Protein AF-A0AAU8GY53-F1 (afdb_monomer_lite)

Foldseek 3Di:
DDPVVVVVLQVVQQDQVVCCVPANNDHPSVDPFGKRKDWDADPPRPDIDIDIDTPD

Secondary structure (DSSP, 8-state):
--HHHHHHHHHHTT-TTTTHHHH-SSSTT--SS-EEEEEEE-GGG--EEEEEEE--

Radius of gyration: 12.57 Å; chains: 1; bounding box: 33×29×26 Å

InterPro domains:
  IPR012338 Beta-lactamase/transpeptidase-like [G3DSA:3.40.710.10] (1-54)
  IPR012338 Beta-lactamase/transpeptidase-like [SSF56601] (1-52)

Sequence (56 aa):
MKEESAFIVSSIISDREARSETFGLENPLSTRFWTAVKTGTSKDMRDNWCVGKSYI

pLDDT: mean 94.48, std 4.29, range [73.81, 97.75]

Structure (mmCIF, N/CA/C/O backbone):
data_AF-A0AAU8GY53-F1
#
_entry.id   AF-A0AAU8GY53-F1
#
loop_
_atom_site.group_PDB
_atom_site.id
_atom_site.type_symbol
_atom_site.label_atom_id
_atom_site.label_alt_id
_atom_site.label_comp_id
_atom_site.label_asym_id
_atom_site.label_entity_id
_atom_site.label_seq_id
_atom_site.pdbx_PDB_ins_code
_atom_site.Cartn_x
_atom_site.Cartn_y
_atom_site.Cartn_z
_atom_site.occupancy
_atom_site.B_iso_or_equiv
_atom_site.auth_seq_id
_atom_site.auth_comp_id
_atom_site.auth_asym_id
_atom_site.auth_atom_id
_atom_site.pdbx_PDB_model_num
ATOM 1 N N . MET A 1 1 ? -9.515 16.594 9.147 1.00 73.81 1 MET A N 1
ATOM 2 C CA . MET A 1 1 ? -10.133 15.812 8.053 1.00 73.81 1 MET A CA 1
ATOM 3 C C . MET A 1 1 ? -11.558 15.502 8.465 1.00 73.81 1 MET A C 1
ATOM 5 O O . MET A 1 1 ? -11.753 15.217 9.639 1.00 73.81 1 MET A O 1
ATOM 9 N N . LYS A 1 2 ? -12.533 15.622 7.558 1.00 96.00 2 LYS A N 1
ATOM 10 C CA . LYS A 1 2 ? -13.903 15.186 7.851 1.00 96.00 2 LYS A CA 1
ATOM 11 C C . LYS A 1 2 ? -13.968 13.658 7.853 1.00 96.00 2 LYS A C 1
ATOM 13 O O . LYS A 1 2 ? -13.188 13.020 7.143 1.00 96.00 2 LYS A O 1
ATOM 18 N N . GLU A 1 3 ? -14.859 13.090 8.651 1.00 95.50 3 GLU A N 1
ATOM 19 C CA . GLU A 1 3 ? -14.979 11.63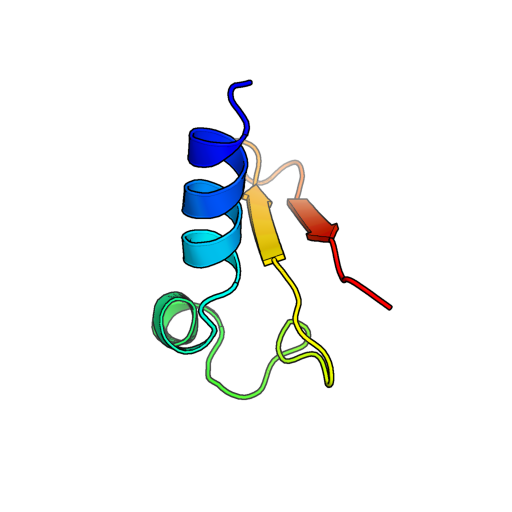8 8.809 1.00 95.50 3 GLU A CA 1
ATOM 20 C C . GLU A 1 3 ? -15.294 10.949 7.476 1.00 95.50 3 GLU A C 1
ATOM 22 O O . GLU A 1 3 ? -14.667 9.951 7.125 1.00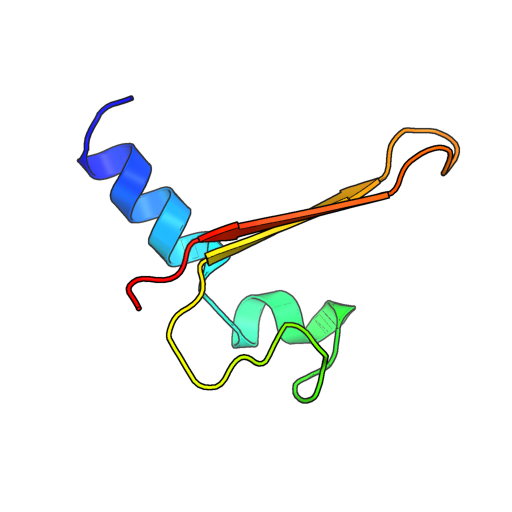 95.50 3 GLU A O 1
ATOM 27 N N . GLU A 1 4 ? -16.153 11.558 6.660 1.00 97.62 4 GLU A N 1
ATOM 28 C CA . GLU A 1 4 ? -16.549 11.033 5.354 1.00 97.62 4 GLU A CA 1
ATOM 29 C C . GLU A 1 4 ? -15.355 10.967 4.394 1.00 97.62 4 GLU A C 1
ATOM 31 O O . GLU A 1 4 ? -15.185 9.999 3.656 1.00 97.62 4 GLU A O 1
ATOM 36 N N . SER A 1 5 ? -14.473 11.972 4.432 1.00 97.75 5 SER A N 1
ATOM 37 C CA . SER A 1 5 ? -13.250 11.971 3.624 1.00 97.75 5 SER A CA 1
ATOM 38 C C . SER A 1 5 ? -12.299 10.853 4.052 1.00 97.75 5 SER A C 1
ATOM 40 O O . SER A 1 5 ? -11.725 10.176 3.201 1.00 97.75 5 SER A O 1
ATOM 42 N N . ALA A 1 6 ? -12.149 10.637 5.362 1.00 95.19 6 ALA A N 1
ATOM 43 C CA . ALA A 1 6 ? -11.312 9.568 5.899 1.00 95.19 6 ALA A CA 1
ATOM 44 C C . ALA A 1 6 ? -11.833 8.186 5.484 1.00 95.19 6 ALA A C 1
ATOM 46 O O . ALA A 1 6 ? -11.048 7.313 5.104 1.00 95.19 6 ALA A O 1
ATOM 47 N N . PHE A 1 7 ? -13.156 8.015 5.530 1.00 95.06 7 PHE A N 1
ATOM 48 C CA . PHE A 1 7 ? -13.839 6.795 5.124 1.00 95.06 7 PHE A CA 1
ATOM 49 C C . PHE A 1 7 ? -13.618 6.489 3.640 1.00 95.06 7 PHE A C 1
ATOM 51 O O . PHE A 1 7 ? -13.169 5.393 3.305 1.00 95.06 7 PHE A O 1
ATOM 58 N N . ILE A 1 8 ? -13.843 7.469 2.757 1.00 97.25 8 ILE A N 1
ATOM 59 C CA . ILE A 1 8 ? -13.656 7.2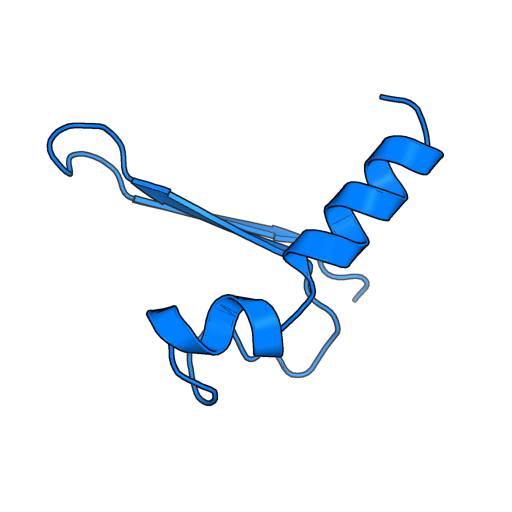97 1.308 1.00 97.25 8 ILE A CA 1
ATOM 60 C C . ILE A 1 8 ? -12.204 6.931 0.985 1.00 97.25 8 ILE A C 1
ATOM 62 O O . ILE A 1 8 ? -11.959 5.972 0.257 1.00 97.25 8 ILE A O 1
ATOM 66 N N . VAL A 1 9 ? -11.229 7.646 1.557 1.00 96.38 9 VAL A N 1
ATOM 67 C CA . VAL A 1 9 ? -9.806 7.353 1.318 1.00 96.38 9 VAL A CA 1
ATOM 68 C C . VAL A 1 9 ? -9.450 5.948 1.798 1.00 96.38 9 VAL A C 1
ATOM 70 O O . VAL A 1 9 ? -8.802 5.207 1.064 1.00 96.38 9 VAL A O 1
ATOM 73 N N . SER A 1 10 ? -9.900 5.566 2.996 1.00 95.94 10 SER A N 1
ATOM 74 C CA . SER A 1 10 ? -9.654 4.233 3.558 1.00 95.94 10 SER A CA 1
ATOM 75 C C . SER A 1 10 ? -10.262 3.130 2.695 1.00 95.94 10 SER A C 1
ATOM 77 O O . SER A 1 10 ? -9.620 2.105 2.489 1.00 95.94 10 SER A O 1
ATOM 79 N N . SER A 1 11 ? -11.463 3.356 2.151 1.00 96.31 11 SER A N 1
ATOM 80 C CA . SER A 1 11 ? -12.111 2.439 1.214 1.00 96.31 11 SER A CA 1
ATOM 81 C C . SER A 1 11 ? -11.261 2.247 -0.044 1.00 96.31 11 SER A C 1
ATOM 83 O O . SER A 1 11 ? -10.911 1.109 -0.353 1.00 96.31 11 SER A O 1
ATOM 85 N N . ILE A 1 12 ? -10.831 3.339 -0.689 1.00 97.06 12 ILE A N 1
ATOM 86 C CA . ILE A 1 12 ? -10.010 3.300 -1.911 1.00 97.06 12 ILE A CA 1
ATOM 87 C C . ILE A 1 12 ? -8.707 2.528 -1.681 1.00 97.06 12 ILE A C 1
ATOM 89 O O . ILE A 1 12 ? -8.373 1.629 -2.444 1.00 97.06 12 ILE A O 1
ATOM 93 N N . ILE A 1 13 ? -7.961 2.854 -0.621 1.00 96.69 13 ILE A N 1
ATOM 94 C CA . ILE A 1 13 ? -6.631 2.262 -0.399 1.00 96.69 13 ILE A CA 1
ATOM 95 C C . ILE A 1 13 ? -6.676 0.876 0.269 1.00 96.69 13 ILE A C 1
ATOM 97 O O . ILE A 1 13 ? -5.625 0.301 0.556 1.00 96.69 13 ILE A O 1
ATOM 101 N N . SER A 1 14 ? -7.871 0.346 0.542 1.00 96.44 14 SER A N 1
ATOM 102 C CA . SER A 1 14 ? -8.067 -1.029 1.023 1.00 96.44 14 SER A CA 1
ATOM 103 C C . SER A 1 14 ? -8.385 -2.031 -0.088 1.00 96.44 14 SER A C 1
ATOM 105 O O . SER A 1 14 ? -8.315 -3.239 0.138 1.00 96.44 14 SER A O 1
ATOM 107 N N . ASP A 1 15 ? -8.697 -1.549 -1.295 1.00 95.81 15 ASP A N 1
ATOM 108 C CA . ASP A 1 15 ? -9.045 -2.394 -2.433 1.00 95.81 15 ASP A CA 1
ATOM 109 C C . ASP A 1 15 ? -7.820 -3.188 -2.932 1.00 95.81 15 ASP A C 1
ATOM 111 O O . ASP A 1 15 ? -6.806 -2.635 -3.372 1.00 95.81 15 ASP A O 1
ATOM 115 N N . ARG A 1 16 ? -7.897 -4.520 -2.821 1.00 94.19 16 ARG A N 1
ATOM 116 C CA . ARG A 1 16 ? -6.839 -5.443 -3.255 1.00 94.19 16 ARG A CA 1
ATOM 117 C C . ARG A 1 16 ? -6.808 -5.630 -4.767 1.00 94.19 16 ARG A C 1
ATOM 119 O O . ARG A 1 16 ? -5.715 -5.767 -5.315 1.00 94.19 16 ARG A O 1
ATOM 126 N N . GLU A 1 17 ? -7.960 -5.614 -5.420 1.00 94.62 17 GLU A N 1
ATOM 127 C CA . GLU A 1 17 ? -8.052 -5.789 -6.867 1.00 94.62 17 GLU A CA 1
ATOM 128 C C . GLU A 1 17 ? -7.469 -4.566 -7.573 1.00 94.62 17 GLU A C 1
ATOM 130 O O . GLU A 1 17 ? -6.634 -4.711 -8.466 1.00 94.62 17 GLU A O 1
ATOM 135 N N . ALA A 1 18 ? -7.778 -3.363 -7.077 1.00 95.06 18 ALA A N 1
ATOM 136 C CA . ALA A 1 18 ? -7.272 -2.107 -7.634 1.00 95.06 18 ALA A CA 1
ATOM 137 C C . ALA A 1 18 ? -5.735 -1.997 -7.641 1.00 95.06 18 ALA A C 1
ATOM 139 O O . ALA A 1 18 ? -5.164 -1.298 -8.474 1.00 95.06 18 ALA A O 1
ATOM 140 N N . ARG A 1 19 ? -5.038 -2.678 -6.721 1.00 93.50 19 ARG A N 1
ATOM 141 C CA . ARG A 1 19 ? -3.563 -2.669 -6.645 1.00 93.50 19 ARG A CA 1
ATOM 142 C C . ARG A 1 19 ? -2.897 -3.888 -7.295 1.00 93.50 19 ARG A C 1
ATOM 144 O O . ARG A 1 19 ? -1.664 -3.957 -7.332 1.00 93.50 19 ARG A O 1
ATOM 151 N N . SER A 1 20 ? -3.682 -4.853 -7.773 1.00 95.06 20 SER A N 1
ATOM 152 C CA . SER A 1 20 ? -3.177 -6.121 -8.312 1.00 95.06 20 SER A CA 1
ATOM 153 C C . SER A 1 20 ? -2.319 -5.933 -9.566 1.00 95.06 20 SER A C 1
ATOM 155 O O . SER A 1 20 ? -1.354 -6.667 -9.747 1.00 95.06 20 SER A O 1
ATOM 157 N N . GLU A 1 21 ? -2.581 -4.901 -10.372 1.00 95.31 21 GLU A N 1
ATOM 158 C CA . GLU A 1 21 ? -1.794 -4.601 -11.576 1.00 95.31 21 GLU A CA 1
ATOM 159 C C . GLU A 1 21 ? -0.313 -4.333 -11.270 1.00 95.31 21 GLU A C 1
ATOM 161 O O . GLU A 1 21 ? 0.561 -4.671 -12.062 1.00 95.31 21 GLU A O 1
ATOM 166 N N . THR A 1 22 ? -0.011 -3.743 -10.108 1.00 93.62 22 THR A N 1
ATOM 167 C CA . THR A 1 22 ? 1.369 -3.421 -9.712 1.00 93.62 22 THR A CA 1
ATOM 168 C C . THR A 1 22 ? 2.020 -4.536 -8.895 1.00 93.62 22 THR A C 1
ATOM 170 O O . THR A 1 22 ? 3.211 -4.793 -9.046 1.00 93.62 22 THR A O 1
ATOM 173 N N . PHE A 1 23 ? 1.267 -5.188 -8.004 1.00 94.00 23 PHE A N 1
ATOM 174 C CA . PHE A 1 23 ? 1.833 -6.118 -7.017 1.00 94.00 23 PHE A CA 1
ATOM 175 C C . PHE A 1 23 ? 1.467 -7.588 -7.256 1.00 94.00 23 PHE A C 1
ATOM 177 O O . PHE A 1 23 ? 1.943 -8.453 -6.526 1.00 94.00 23 PHE A O 1
ATOM 184 N N . GLY A 1 24 ? 0.607 -7.889 -8.229 1.00 95.50 24 GLY A N 1
ATOM 185 C CA . GLY A 1 24 ? -0.066 -9.183 -8.343 1.00 95.50 24 GLY A CA 1
ATOM 186 C C . GLY A 1 24 ? -1.113 -9.394 -7.243 1.00 95.50 24 GLY A C 1
ATOM 187 O O . GLY A 1 24 ? -1.267 -8.573 -6.337 1.00 95.50 24 GLY A O 1
ATOM 188 N N . LEU A 1 25 ? -1.839 -10.512 -7.296 1.00 93.25 25 LEU A N 1
ATOM 189 C CA . LEU A 1 25 ? -2.816 -10.861 -6.256 1.00 93.25 25 LEU A CA 1
ATOM 190 C C . LEU A 1 25 ? -2.131 -11.391 -4.990 1.00 93.25 25 LEU A C 1
ATOM 192 O O . LEU A 1 25 ? -2.506 -11.000 -3.886 1.00 93.25 25 LEU A O 1
ATOM 196 N N . GLU A 1 26 ? -1.111 -12.233 -5.136 1.00 93.75 26 GLU A N 1
ATOM 197 C CA . GLU A 1 26 ? -0.367 -12.841 -4.028 1.00 93.75 26 GLU A CA 1
ATOM 198 C C . GLU A 1 26 ? 0.920 -12.053 -3.754 1.00 93.75 26 GLU A C 1
ATOM 200 O O . GLU A 1 26 ? 1.921 -12.194 -4.452 1.00 93.75 26 GLU A O 1
ATOM 205 N N . ASN A 1 27 ? 0.882 -11.184 -2.742 1.00 92.94 27 ASN A N 1
ATOM 206 C CA . ASN A 1 27 ? 1.995 -10.311 -2.364 1.00 92.94 27 ASN A CA 1
ATOM 207 C C . ASN A 1 27 ? 1.983 -10.011 -0.853 1.00 92.94 27 ASN A C 1
ATOM 209 O O . ASN A 1 27 ? 0.973 -10.263 -0.194 1.00 92.94 27 ASN A O 1
ATOM 213 N N . PRO A 1 28 ? 3.050 -9.413 -0.287 1.00 93.25 28 PRO A N 1
ATOM 214 C CA . PRO A 1 28 ? 3.115 -9.093 1.144 1.00 93.25 28 PRO A CA 1
ATOM 215 C C . PRO A 1 28 ? 2.018 -8.151 1.670 1.00 93.25 28 PRO A C 1
ATOM 217 O O . PRO A 1 28 ? 1.778 -8.113 2.872 1.00 93.25 28 PRO A O 1
ATOM 220 N N . LEU A 1 29 ? 1.336 -7.399 0.799 1.00 93.94 29 LEU A N 1
ATOM 221 C CA . LEU A 1 29 ? 0.197 -6.548 1.164 1.00 93.94 29 LEU A CA 1
ATOM 222 C C . LEU A 1 29 ? -1.130 -7.331 1.179 1.00 93.94 29 LEU A C 1
ATOM 224 O O . LEU A 1 29 ? -2.167 -6.782 1.549 1.00 93.94 29 LEU A O 1
ATOM 228 N N . SER A 1 30 ? -1.152 -8.593 0.732 1.00 93.25 30 SER A N 1
ATOM 229 C CA . SER A 1 30 ? -2.318 -9.487 0.789 1.00 93.25 30 SER A CA 1
ATOM 230 C C . SER A 1 30 ? -2.497 -10.052 2.201 1.00 93.25 30 SER A C 1
ATOM 232 O O . SER A 1 30 ? -2.351 -11.248 2.457 1.00 93.25 30 SER A O 1
ATOM 234 N N . THR A 1 31 ? -2.767 -9.155 3.146 1.00 92.56 31 THR A N 1
ATOM 235 C CA . THR A 1 31 ? -2.962 -9.483 4.557 1.00 92.56 31 THR A CA 1
ATOM 236 C C . THR A 1 31 ? -4.217 -10.328 4.771 1.00 92.56 31 THR A C 1
ATOM 238 O O . THR A 1 31 ? -5.178 -10.257 4.010 1.00 92.56 31 THR A O 1
ATOM 241 N N . ARG A 1 32 ? -4.239 -11.105 5.860 1.00 91.75 32 ARG A N 1
ATOM 242 C CA . ARG A 1 32 ? -5.386 -11.962 6.229 1.00 91.75 32 ARG A CA 1
ATOM 243 C C . ARG A 1 32 ? -6.577 -11.203 6.822 1.00 91.75 32 ARG A C 1
ATOM 245 O O . ARG A 1 32 ? -7.621 -11.793 7.068 1.00 91.75 32 ARG A O 1
ATOM 252 N N . PHE A 1 33 ? -6.399 -9.921 7.090 1.00 92.56 33 PHE A N 1
ATOM 253 C CA . PHE A 1 33 ? -7.388 -9.013 7.655 1.00 92.56 33 PHE A CA 1
ATOM 254 C C . PHE A 1 33 ? -7.501 -7.783 6.762 1.00 92.56 33 PHE A C 1
ATOM 256 O O . PHE A 1 33 ? -6.637 -7.538 5.912 1.00 92.56 33 PHE A O 1
ATOM 263 N N . TRP A 1 34 ? -8.573 -7.019 6.963 1.00 94.50 34 TRP A N 1
ATOM 264 C CA . TRP A 1 34 ? -8.765 -5.757 6.267 1.00 94.50 34 TRP A CA 1
ATOM 265 C C . TRP A 1 34 ? -7.596 -4.814 6.563 1.00 94.50 34 TRP A C 1
ATOM 267 O O . TRP A 1 34 ? -7.272 -4.571 7.729 1.00 94.50 34 TRP A O 1
ATOM 277 N N . THR A 1 35 ? -7.002 -4.278 5.499 1.00 95.81 35 THR A N 1
ATOM 278 C CA . THR A 1 35 ? -5.857 -3.373 5.570 1.00 95.81 35 THR A CA 1
ATOM 279 C C . THR A 1 35 ? -6.005 -2.285 4.520 1.00 95.81 35 THR A C 1
ATOM 281 O O . THR A 1 35 ? -6.118 -2.576 3.332 1.00 95.81 35 THR A O 1
ATOM 284 N N . ALA A 1 36 ? -5.942 -1.033 4.958 1.00 96.88 36 ALA A N 1
ATOM 285 C CA . ALA A 1 36 ? -5.764 0.134 4.104 1.00 96.88 36 ALA A CA 1
ATOM 286 C C . ALA A 1 36 ? -4.269 0.462 4.028 1.00 96.88 36 ALA A C 1
ATOM 288 O O . ALA A 1 36 ? -3.650 0.692 5.070 1.00 96.88 36 ALA A O 1
ATOM 289 N N . VAL A 1 37 ? -3.673 0.481 2.831 1.00 96.69 37 VAL A N 1
ATOM 290 C CA . VAL A 1 37 ? -2.218 0.651 2.671 1.00 96.69 37 VAL A CA 1
ATOM 291 C C . VAL A 1 37 ? -1.849 1.523 1.479 1.00 96.69 37 VAL A C 1
ATOM 293 O O . VAL A 1 37 ? -2.460 1.463 0.415 1.00 96.69 37 VAL A O 1
ATOM 296 N N . LYS A 1 38 ? -0.789 2.317 1.644 1.00 96.19 38 LYS A N 1
ATOM 297 C CA . LYS A 1 38 ? -0.183 3.097 0.570 1.00 96.19 38 LYS A CA 1
ATOM 298 C C . LYS A 1 38 ? 1.334 2.944 0.577 1.00 96.19 38 LYS A C 1
ATOM 300 O O . LYS A 1 38 ? 1.988 3.057 1.612 1.00 96.19 38 LYS A O 1
ATOM 305 N N . THR A 1 39 ? 1.892 2.751 -0.613 1.00 95.69 39 THR A N 1
ATOM 306 C CA . THR A 1 39 ? 3.334 2.812 -0.859 1.00 95.69 39 THR A CA 1
ATOM 307 C C . THR A 1 39 ? 3.740 4.183 -1.387 1.00 95.69 39 THR A C 1
ATOM 309 O O . THR A 1 39 ? 2.944 4.886 -2.024 1.00 95.69 39 THR A O 1
ATOM 312 N N . GLY A 1 40 ? 4.986 4.569 -1.158 1.00 96.25 40 GLY A N 1
ATOM 313 C CA . GLY A 1 40 ? 5.589 5.700 -1.841 1.00 96.25 40 GLY A CA 1
ATOM 314 C C . GLY A 1 40 ? 7.088 5.537 -1.969 1.00 96.25 40 GLY A C 1
ATOM 315 O O . GLY A 1 40 ? 7.728 4.831 -1.191 1.00 96.25 40 GLY A O 1
ATOM 316 N N . THR A 1 41 ? 7.607 6.202 -2.989 1.00 97.00 41 THR A N 1
ATOM 317 C CA . THR A 1 41 ? 9.022 6.259 -3.312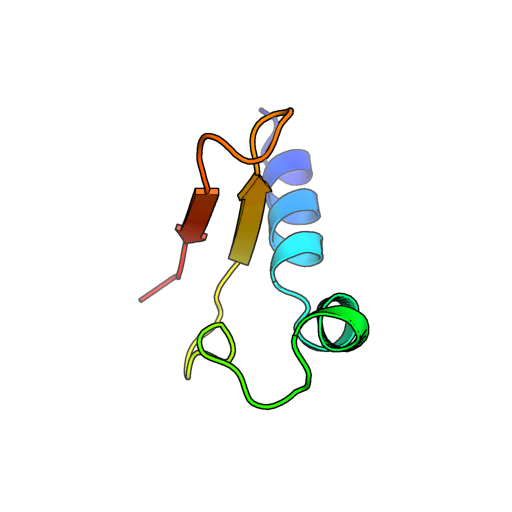 1.00 97.00 41 THR A CA 1
ATOM 318 C C . THR A 1 41 ? 9.366 7.722 -3.515 1.00 97.00 41 THR A C 1
ATOM 320 O O . THR A 1 41 ? 8.650 8.433 -4.227 1.00 97.00 41 THR A O 1
ATOM 323 N N . SER A 1 42 ? 10.416 8.199 -2.854 1.00 97.44 42 SER A N 1
ATOM 324 C CA . SER A 1 42 ? 10.897 9.556 -3.077 1.00 97.44 42 SER A CA 1
ATOM 325 C C . SER A 1 42 ? 11.496 9.679 -4.481 1.00 97.44 42 SER A C 1
ATOM 327 O O . SER A 1 42 ? 11.839 8.691 -5.139 1.00 97.44 42 SER A O 1
ATOM 329 N N . LYS A 1 43 ? 11.595 10.914 -4.980 1.00 96.62 43 LYS A N 1
ATOM 330 C CA . LYS A 1 43 ? 12.232 11.175 -6.273 1.00 96.62 43 LYS A CA 1
ATOM 331 C C . LYS A 1 43 ? 13.655 10.598 -6.280 1.00 96.62 43 LYS A C 1
ATOM 333 O O . LYS A 1 43 ? 14.337 10.607 -5.255 1.00 96.62 43 LYS A O 1
ATOM 338 N N . ASP A 1 44 ? 14.076 10.107 -7.441 1.00 96.19 44 ASP A N 1
ATOM 339 C CA . ASP A 1 44 ? 15.390 9.494 -7.654 1.00 96.19 44 ASP A CA 1
ATOM 340 C C . ASP A 1 44 ? 15.615 8.237 -6.786 1.00 96.19 44 ASP A C 1
ATOM 342 O O . ASP A 1 44 ? 16.749 7.839 -6.541 1.00 96.19 44 ASP A O 1
ATOM 346 N N . MET A 1 45 ? 14.520 7.599 -6.340 1.00 95.81 45 MET A N 1
ATOM 347 C CA . MET A 1 45 ? 14.498 6.301 -5.652 1.00 95.81 45 MET A CA 1
ATOM 348 C C . MET A 1 45 ? 15.309 6.250 -4.350 1.00 95.81 45 MET A C 1
ATOM 350 O O . MET A 1 45 ? 15.861 5.208 -4.002 1.00 95.81 45 MET A O 1
ATOM 354 N N . ARG A 1 46 ? 15.401 7.367 -3.622 1.00 96.88 46 ARG A N 1
ATOM 355 C CA . ARG A 1 46 ? 16.222 7.426 -2.402 1.00 96.88 46 ARG A CA 1
ATOM 356 C C . ARG A 1 46 ? 15.571 6.743 -1.204 1.00 96.88 46 ARG A C 1
ATOM 358 O O . ARG A 1 46 ? 16.266 6.099 -0.428 1.00 96.88 46 ARG A O 1
ATOM 365 N N . ASP A 1 47 ? 14.252 6.858 -1.080 1.00 97.56 47 ASP A N 1
ATOM 366 C CA . ASP A 1 47 ? 13.488 6.364 0.064 1.00 97.56 47 ASP A CA 1
ATOM 367 C C . ASP A 1 47 ? 12.255 5.610 -0.411 1.00 97.56 47 ASP A C 1
ATOM 369 O O . ASP A 1 47 ? 11.539 6.091 -1.289 1.00 97.56 47 ASP A O 1
ATOM 373 N N . ASN A 1 48 ? 11.964 4.481 0.232 1.00 96.00 48 ASN A N 1
ATOM 374 C CA . ASN A 1 48 ? 10.735 3.725 0.036 1.00 96.00 48 ASN A CA 1
ATOM 375 C C . ASN A 1 48 ? 9.994 3.612 1.365 1.00 96.00 48 ASN A C 1
ATOM 377 O O . ASN A 1 48 ? 10.586 3.268 2.388 1.00 96.00 48 ASN A O 1
ATOM 381 N N . TRP A 1 49 ? 8.686 3.838 1.344 1.00 96.88 49 TRP A N 1
ATOM 382 C CA . TRP A 1 49 ? 7.827 3.626 2.500 1.00 96.88 49 TRP A CA 1
ATOM 383 C C . TRP A 1 49 ? 6.576 2.839 2.128 1.00 96.88 49 TRP A C 1
ATOM 385 O O . TRP A 1 49 ? 6.037 2.941 1.024 1.00 96.88 49 TRP A O 1
ATOM 395 N N . CYS A 1 50 ? 6.095 2.071 3.099 1.00 96.12 50 CYS A N 1
ATOM 396 C CA . CYS A 1 50 ? 4.822 1.372 3.061 1.00 96.12 50 CYS A CA 1
ATOM 397 C C . CYS A 1 50 ? 4.116 1.654 4.384 1.00 96.12 50 CYS A C 1
ATOM 399 O O . CYS A 1 50 ? 4.616 1.277 5.443 1.00 96.12 50 CYS A O 1
ATOM 401 N N . VAL A 1 51 ? 2.997 2.372 4.330 1.00 96.75 51 VAL A N 1
ATOM 402 C CA . VAL A 1 51 ? 2.261 2.804 5.522 1.00 96.75 51 VAL A CA 1
ATOM 403 C C . VAL A 1 51 ? 0.813 2.375 5.383 1.00 96.75 51 VAL A C 1
ATOM 405 O O . VAL A 1 51 ? 0.201 2.557 4.330 1.00 96.75 51 VAL A O 1
ATOM 408 N N . GLY A 1 52 ? 0.255 1.817 6.452 1.00 95.25 52 GLY A N 1
ATOM 409 C CA . GLY A 1 52 ? -1.124 1.361 6.464 1.00 95.25 52 GLY A CA 1
ATOM 410 C C . GLY A 1 52 ? -1.706 1.227 7.862 1.00 95.25 52 GLY A C 1
ATOM 411 O O . GLY A 1 52 ? -1.010 1.387 8.865 1.00 95.25 52 GLY A O 1
ATOM 412 N N . LYS A 1 53 ? -3.006 0.935 7.904 1.00 94.69 53 LYS A N 1
ATOM 413 C CA . LYS A 1 53 ? -3.787 0.687 9.118 1.00 94.69 53 LYS A CA 1
ATOM 414 C C . LYS A 1 53 ? -4.644 -0.561 8.928 1.00 94.69 53 LYS A C 1
ATOM 416 O O . LYS A 1 53 ? -5.191 -0.784 7.850 1.00 94.69 53 LYS A O 1
ATOM 421 N N . SER A 1 54 ? -4.800 -1.314 10.011 1.00 94.12 54 SER A N 1
ATOM 422 C CA . SER A 1 54 ? -5.754 -2.421 10.14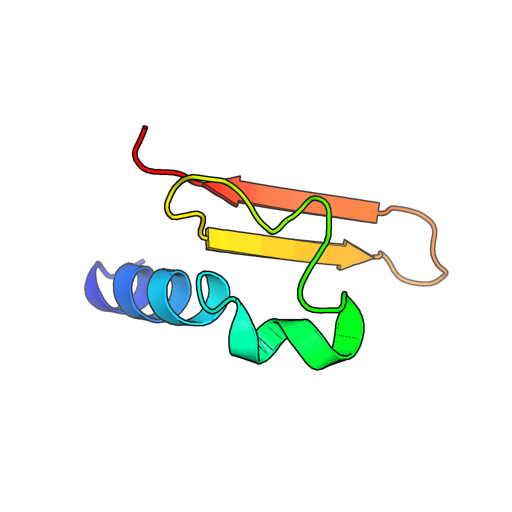0 1.00 94.12 54 SER A CA 1
ATOM 423 C C . SER A 1 54 ? -6.6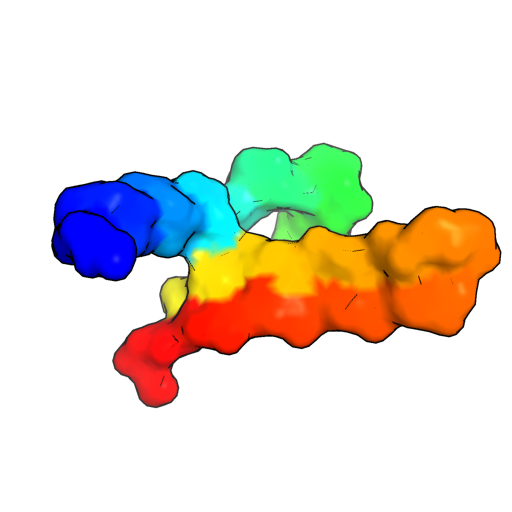81 -2.177 11.338 1.00 94.12 54 SER A C 1
ATOM 425 O O . SER A 1 54 ? -6.411 -1.293 12.153 1.00 94.12 54 SER A O 1
ATOM 427 N N . TYR A 1 55 ? -7.785 -2.922 11.427 1.00 84.38 55 TYR A N 1
ATOM 428 C CA . TYR A 1 55 ? -8.750 -2.849 12.542 1.00 84.38 55 TYR A CA 1
ATOM 429 C C . TYR A 1 55 ? -8.654 -4.036 13.515 1.00 84.38 55 TYR A C 1
ATOM 431 O O . TYR A 1 55 ? -9.613 -4.329 14.225 1.00 84.38 55 TYR A O 1
ATOM 439 N N . ILE A 1 56 ? -7.511 -4.717 13.523 1.00 76.12 56 ILE A N 1
ATOM 440 C CA . ILE A 1 56 ? -7.152 -5.743 14.509 1.00 76.12 56 ILE A CA 1
ATOM 441 C C . ILE A 1 56 ? -6.205 -5.178 15.559 1.00 76.12 56 ILE A C 1
ATOM 443 O O . ILE A 1 56 ? -5.414 -4.275 15.199 1.00 76.12 56 ILE A O 1
#

Organism: NCBI:txid3118333